Protein AF-A0A9N9YFK7-F1 (afdb_monomer)

pLDDT: mean 91.22, std 13.38, range [43.81, 98.69]

Organism: NCBI:txid160324

Foldseek 3Di:
DLLVCCAPVNPNDQLLVSLCCVQPVDPCSLVCCQCPVQPDDQVSLLVSLLVQLVVLLPDPRADLLSSLLNSLSNVVVCVVSVRDDLSNLVVNLPDPSCPPDPSSVSSSVNNVVVNVCSVCVVVVPPPPDDDDDD

Solvent-accessible surface area (backbone atoms only — not comparable to full-atom values): 7502 Å² total; per-residue (Å²): 109,41,74,54,25,46,24,78,95,56,70,48,36,55,41,56,63,17,27,53,47,59,47,59,76,43,92,62,42,57,60,44,38,38,71,65,60,39,60,62,56,52,71,35,30,21,52,40,51,48,52,52,55,58,54,53,71,72,51,78,87,54,58,62,66,59,45,4,42,27,48,32,30,37,52,55,51,35,35,77,66,74,60,39,56,68,65,14,55,52,47,36,70,69,38,68,76,48,52,75,41,73,65,42,37,50,28,49,60,50,28,46,69,60,50,56,49,55,72,51,60,68,70,73,74,77,82,82,82,88,91,88,84,132

Nearest PDB structures (foldseek):
  6sii-assembly1_A-2  TM=2.513E-01  e=9.499E+00  Trypanosoma brucei

Secondary structure (DSSP, 8-state):
-TTGGGSGGGT---HHHHHHHHHHSSTTHHHHIIIIII-SSHHHHHHHHHHHHHHHHT-SSS-HHHHHHHHHHHHHHHHTTTSS-HHHHHHHHH-GGGGSSHHHHHHHHTTHHHHHHHHHHSTTSS--------

Radius of gyration: 16.92 Å; Cα contacts (8 Å, |Δi|>4): 156; chains: 1; bounding box: 31×53×51 Å

Mean predicted aligned error: 5.71 Å

InterPro domains:
  IPR003307 W2 domain [PF02020] (45-128)
  IPR003307 W2 domain [PS51363] (1-128)
  IPR003307 W2 domain [SM00515] (27-124)
  IPR016024 Armadillo-type fold [SSF48371] (12-122)
  IPR051956 eIF2B Complex Subunit Epsilon [PTHR45887] (41-132)

Sequence (134 aa):
RAAELLTPEHGSLEPSKAAEKALTARKGATKFIDEVGVGGGEAEQVEFVLQLQKALQYVKGVETPRAGILLAALLQQLYALDILEEEGILGWWKDARAVENETLTTLKEKSKVLVEWLENAEEEDDDEEESDDE

Structure (mmCIF, N/CA/C/O backbone):
data_AF-A0A9N9YFK7-F1
#
_entry.id   AF-A0A9N9YFK7-F1
#
loop_
_atom_site.group_PDB
_atom_site.id
_atom_site.type_symbol
_atom_site.label_atom_id
_atom_site.label_alt_id
_atom_site.label_comp_id
_atom_site.label_asym_id
_atom_site.label_entity_id
_atom_site.label_seq_id
_atom_site.pdbx_PDB_ins_code
_atom_site.Cartn_x
_atom_site.Cartn_y
_atom_site.Cartn_z
_atom_site.occupancy
_atom_site.B_iso_or_equiv
_atom_site.auth_seq_id
_atom_site.auth_comp_id
_atom_site.auth_asym_id
_atom_site.auth_atom_id
_atom_site.pdbx_PDB_model_num
ATOM 1 N N . ARG A 1 1 ? -3.069 -7.538 -13.537 1.00 83.81 1 ARG A N 1
ATOM 2 C CA . ARG A 1 1 ? -3.128 -6.415 -14.507 1.00 83.81 1 ARG A CA 1
ATOM 3 C C . ARG A 1 1 ? -2.256 -5.210 -14.157 1.00 83.81 1 ARG A C 1
ATOM 5 O O . ARG A 1 1 ? -1.451 -4.857 -15.003 1.00 83.81 1 ARG A O 1
ATOM 12 N N . ALA A 1 2 ? -2.377 -4.564 -12.987 1.00 92.19 2 ALA A N 1
ATOM 13 C CA . ALA A 1 2 ? -1.573 -3.366 -12.670 1.00 92.19 2 ALA A CA 1
ATOM 14 C C . ALA A 1 2 ? -0.061 -3.607 -12.835 1.00 92.19 2 ALA A C 1
ATOM 16 O O . ALA A 1 2 ? 0.606 -2.870 -13.549 1.00 92.19 2 ALA A O 1
ATOM 17 N N . ALA A 1 3 ? 0.452 -4.710 -12.285 1.00 94.19 3 ALA A N 1
ATOM 18 C CA . ALA A 1 3 ? 1.863 -5.065 -12.404 1.00 94.19 3 ALA A CA 1
ATOM 19 C C . ALA A 1 3 ? 2.316 -5.389 -13.840 1.00 94.19 3 ALA A C 1
ATOM 21 O O . ALA A 1 3 ? 3.436 -5.064 -14.215 1.00 94.19 3 ALA A O 1
ATOM 22 N N . GLU A 1 4 ? 1.441 -5.962 -14.676 1.00 93.62 4 GLU A N 1
ATOM 23 C CA . GLU A 1 4 ? 1.757 -6.196 -16.093 1.00 93.62 4 GLU A CA 1
ATOM 24 C C . GLU A 1 4 ? 2.037 -4.877 -16.811 1.00 93.62 4 GLU A C 1
ATOM 26 O O . GLU A 1 4 ? 2.959 -4.823 -17.614 1.00 93.62 4 GLU A O 1
ATOM 31 N N . LEU A 1 5 ? 1.303 -3.805 -16.489 1.00 95.75 5 LEU A N 1
ATOM 32 C CA . LEU A 1 5 ? 1.466 -2.493 -17.125 1.00 95.75 5 LEU A CA 1
ATOM 33 C C . LEU A 1 5 ? 2.848 -1.865 -16.886 1.00 95.75 5 LEU A C 1
ATOM 35 O O . LEU A 1 5 ? 3.222 -0.974 -17.642 1.00 95.75 5 LEU A O 1
ATOM 39 N N . LEU A 1 6 ? 3.610 -2.328 -15.888 1.00 95.44 6 LEU A N 1
ATOM 40 C CA . LEU A 1 6 ? 4.990 -1.886 -15.644 1.00 95.44 6 LEU A CA 1
ATOM 41 C C . LEU A 1 6 ? 5.985 -2.522 -16.623 1.00 95.44 6 LEU A C 1
ATOM 43 O O . LEU A 1 6 ? 7.109 -2.041 -16.748 1.00 95.44 6 LEU A O 1
ATOM 47 N N . THR A 1 7 ? 5.606 -3.614 -17.285 1.00 93.38 7 THR A N 1
ATOM 48 C CA . THR A 1 7 ? 6.514 -4.375 -18.148 1.00 93.38 7 THR A CA 1
ATOM 49 C C . THR A 1 7 ? 6.643 -3.742 -19.541 1.00 93.38 7 THR A C 1
ATOM 51 O O . THR A 1 7 ? 5.690 -3.114 -20.026 1.00 93.38 7 THR A O 1
ATOM 54 N N . PRO A 1 8 ? 7.778 -3.951 -20.238 1.00 91.38 8 PRO A N 1
ATOM 55 C CA . PRO A 1 8 ? 7.988 -3.441 -21.596 1.00 91.38 8 PRO A CA 1
ATOM 56 C C . PRO A 1 8 ? 6.914 -3.860 -22.599 1.00 91.38 8 PRO A C 1
ATOM 58 O O . PRO A 1 8 ? 6.505 -3.066 -23.443 1.00 91.38 8 PRO A O 1
ATOM 61 N N . GLU A 1 9 ? 6.399 -5.082 -22.467 1.00 92.25 9 GLU A N 1
ATOM 62 C CA . GLU A 1 9 ? 5.369 -5.643 -23.350 1.00 92.25 9 GLU A CA 1
ATOM 63 C C . GLU A 1 9 ? 4.023 -4.907 -23.251 1.00 92.25 9 GLU A C 1
ATOM 65 O O . GLU A 1 9 ? 3.193 -4.990 -24.155 1.00 92.25 9 GLU A O 1
ATOM 70 N N . HIS A 1 10 ? 3.806 -4.160 -22.166 1.00 89.50 10 HIS A N 1
ATOM 71 C CA . HIS A 1 10 ? 2.530 -3.523 -21.844 1.00 89.50 10 HIS A CA 1
ATOM 72 C C . HIS A 1 10 ? 2.62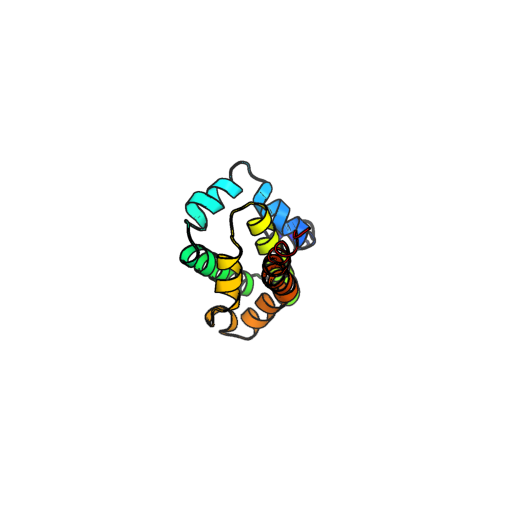2 -1.995 -21.728 1.00 89.50 10 HIS A C 1
ATOM 74 O O . HIS A 1 10 ? 1.666 -1.350 -21.284 1.00 89.50 10 HIS A O 1
ATOM 80 N N . GLY A 1 11 ? 3.739 -1.413 -22.174 1.00 88.12 11 GLY A N 1
ATOM 81 C CA . GLY A 1 11 ? 3.925 0.033 -22.296 1.00 88.12 11 GLY A CA 1
ATOM 82 C C . GLY A 1 11 ? 4.770 0.690 -21.205 1.00 88.12 11 GLY A C 1
ATOM 83 O O . GLY A 1 11 ? 4.837 1.917 -21.201 1.00 88.12 11 GLY A O 1
ATOM 84 N N . SER A 1 12 ? 5.412 -0.080 -20.316 1.00 93.25 12 SER A N 1
ATOM 85 C CA . SER A 1 12 ? 6.354 0.425 -19.298 1.00 93.25 12 SER A CA 1
ATOM 86 C C . SER A 1 12 ? 5.809 1.588 -18.467 1.00 93.25 12 SER A C 1
ATOM 88 O O . SER A 1 12 ? 6.480 2.604 -18.280 1.00 93.25 12 SER A O 1
ATOM 90 N N . LEU A 1 13 ? 4.568 1.477 -17.996 1.00 96.31 13 LEU A N 1
ATOM 91 C CA . LEU A 1 13 ? 3.979 2.529 -17.182 1.00 96.31 13 LEU A CA 1
ATOM 92 C C . LEU A 1 13 ? 4.711 2.671 -15.847 1.00 96.31 13 LEU A C 1
ATOM 94 O O . LEU A 1 13 ? 5.158 1.702 -15.224 1.00 96.31 13 LEU A O 1
ATOM 98 N N . GLU A 1 14 ? 4.780 3.917 -15.393 1.00 96.69 14 GLU A N 1
ATOM 99 C CA . GLU A 1 14 ? 5.165 4.219 -14.023 1.00 96.69 14 GLU A CA 1
ATOM 100 C C . GLU A 1 14 ? 4.085 3.721 -13.047 1.00 96.69 14 GLU A C 1
ATOM 102 O O . GLU A 1 14 ? 2.898 3.738 -13.400 1.00 96.69 14 GLU A O 1
ATOM 107 N N . PRO A 1 15 ? 4.464 3.287 -11.830 1.00 96.62 15 PRO A N 1
ATOM 108 C CA . PRO A 1 15 ? 3.555 2.629 -10.893 1.00 96.62 15 PRO A CA 1
ATOM 109 C C . PRO A 1 15 ? 2.241 3.377 -10.635 1.00 96.62 15 PRO A C 1
ATOM 111 O O . PRO A 1 15 ? 1.179 2.766 -10.711 1.00 96.62 15 PRO A O 1
ATOM 114 N N . SER A 1 16 ? 2.281 4.699 -10.436 1.00 96.25 16 SER A N 1
ATOM 115 C CA . SER A 1 16 ? 1.075 5.510 -10.207 1.00 96.25 16 SER A CA 1
ATOM 116 C C . SER A 1 16 ? 0.106 5.473 -11.390 1.00 96.25 16 SER A C 1
ATOM 118 O O . SER A 1 16 ? -1.080 5.211 -11.212 1.00 96.25 16 SER A O 1
ATOM 120 N N . LYS A 1 17 ? 0.616 5.624 -12.620 1.00 97.44 17 LYS A N 1
ATOM 121 C CA . LYS A 1 17 ? -0.207 5.542 -13.841 1.00 97.44 17 LYS A CA 1
ATOM 122 C C . LYS A 1 17 ? -0.738 4.132 -14.074 1.00 97.44 17 LYS A C 1
ATOM 124 O O . LYS A 1 17 ? -1.822 3.958 -14.625 1.00 97.44 17 LYS A O 1
ATOM 129 N N . ALA A 1 18 ? 0.035 3.115 -13.702 1.00 97.44 18 ALA A N 1
ATOM 130 C CA . ALA A 1 18 ? -0.392 1.728 -13.797 1.00 97.44 18 ALA A CA 1
ATOM 131 C C . ALA A 1 18 ? -1.514 1.403 -12.802 1.00 97.44 18 ALA A C 1
ATOM 133 O O . ALA A 1 18 ? -2.463 0.723 -13.190 1.00 97.44 18 ALA A O 1
ATOM 134 N N . ALA A 1 19 ? -1.423 1.903 -11.566 1.00 97.25 19 ALA A N 1
ATOM 135 C CA . ALA A 1 19 ? -2.459 1.774 -10.544 1.00 97.25 19 ALA A CA 1
ATOM 136 C C . ALA A 1 19 ? -3.759 2.457 -10.988 1.00 97.25 19 ALA A C 1
ATOM 138 O O . ALA A 1 19 ? -4.780 1.785 -11.138 1.00 97.25 19 ALA A O 1
ATOM 139 N N . GLU A 1 20 ? -3.687 3.748 -11.323 1.00 96.06 20 GLU A N 1
ATOM 140 C CA . GLU A 1 20 ? -4.822 4.539 -11.812 1.00 96.06 20 GLU A CA 1
ATOM 141 C C . GLU A 1 20 ? -5.495 3.850 -13.007 1.00 96.06 20 GLU A C 1
ATOM 143 O O . GLU A 1 20 ? -6.695 3.569 -12.994 1.00 96.06 20 GLU A O 1
ATOM 148 N N . LYS A 1 21 ? -4.714 3.490 -14.037 1.00 95.81 21 LYS A N 1
ATOM 149 C CA . LYS A 1 21 ? -5.242 2.833 -15.237 1.00 95.81 21 LYS A CA 1
ATOM 150 C C . LYS A 1 21 ? -5.847 1.466 -14.928 1.00 95.81 21 LYS A C 1
ATOM 152 O O . LYS A 1 21 ? -6.837 1.097 -15.552 1.00 95.81 21 LYS A O 1
ATOM 157 N N . ALA A 1 22 ? -5.268 0.687 -14.017 1.00 94.81 22 ALA A N 1
ATOM 158 C CA . ALA A 1 22 ? -5.801 -0.629 -13.679 1.00 94.81 22 ALA A CA 1
ATOM 159 C C . ALA A 1 22 ? -7.176 -0.542 -13.003 1.00 94.81 22 ALA A C 1
ATOM 161 O O . ALA A 1 22 ? -8.028 -1.381 -13.294 1.00 94.81 22 ALA A O 1
ATOM 162 N N . LEU A 1 23 ? -7.390 0.472 -12.164 1.00 94.50 23 LEU A N 1
ATOM 163 C CA . LEU A 1 23 ? -8.639 0.678 -11.430 1.00 94.50 23 LEU A CA 1
ATOM 164 C C . LEU A 1 23 ? -9.719 1.349 -12.290 1.00 94.50 23 LEU A C 1
ATOM 166 O O . LEU A 1 23 ? -10.894 1.005 -12.187 1.00 94.50 23 LEU A O 1
ATOM 170 N N . THR A 1 24 ? -9.335 2.265 -13.184 1.00 92.62 24 THR A N 1
ATOM 171 C CA . THR A 1 24 ? -10.290 3.144 -13.887 1.00 92.62 24 THR A CA 1
ATOM 172 C C . THR A 1 24 ? -10.541 2.782 -15.352 1.00 92.62 24 THR A C 1
ATOM 174 O O . THR A 1 24 ? -11.520 3.240 -15.941 1.00 92.62 24 THR A O 1
ATOM 177 N N . ALA A 1 25 ? -9.722 1.920 -15.974 1.00 92.31 25 ALA A N 1
ATOM 178 C CA . ALA A 1 25 ? -9.849 1.620 -17.408 1.00 92.31 25 ALA A CA 1
ATOM 179 C C . ALA A 1 25 ? -11.173 0.944 -17.807 1.00 92.31 25 ALA A C 1
ATOM 181 O O . ALA A 1 25 ? -11.491 0.868 -18.998 1.00 92.31 25 ALA A O 1
ATOM 182 N N . ARG A 1 26 ? -11.930 0.400 -16.849 1.00 93.25 26 ARG A N 1
ATOM 183 C CA . ARG A 1 26 ? -13.213 -0.263 -17.094 1.00 93.25 26 ARG A CA 1
ATOM 184 C C . ARG A 1 26 ? -14.297 0.382 -16.246 1.00 93.25 26 ARG A C 1
ATOM 186 O O . ARG A 1 26 ? -14.188 0.454 -15.026 1.00 93.25 26 ARG A O 1
ATOM 193 N N . LYS A 1 27 ? -15.384 0.793 -16.902 1.00 93.44 27 LYS A N 1
ATOM 194 C CA . LYS A 1 27 ? -16.567 1.313 -16.216 1.00 93.44 27 LYS A CA 1
ATOM 195 C C . LYS A 1 27 ? -17.095 0.267 -15.229 1.00 93.44 27 LYS A C 1
ATOM 197 O O . LYS A 1 27 ? -17.322 -0.874 -15.620 1.00 93.44 27 LYS A O 1
ATOM 202 N N . GLY A 1 28 ? -17.300 0.681 -13.980 1.00 93.25 28 GLY A N 1
ATOM 203 C CA . GLY A 1 28 ? -17.811 -0.171 -12.904 1.00 93.25 28 GLY A CA 1
ATOM 204 C C . GLY A 1 28 ? -16.755 -1.000 -12.171 1.00 93.25 28 GLY A C 1
ATOM 205 O O . GLY A 1 28 ? -17.119 -1.694 -11.233 1.00 93.25 28 GLY A O 1
ATOM 206 N N . ALA A 1 29 ? -15.473 -0.932 -12.550 1.00 93.38 29 ALA A N 1
ATOM 207 C CA . ALA A 1 29 ? -14.422 -1.672 -11.852 1.00 93.38 29 ALA A CA 1
ATOM 208 C C . ALA A 1 29 ? -14.248 -1.211 -10.400 1.00 93.38 29 ALA A C 1
ATOM 210 O O . ALA A 1 29 ? -14.217 -2.053 -9.515 1.00 93.38 29 ALA A O 1
ATOM 211 N N . THR A 1 30 ? -14.206 0.099 -10.150 1.00 93.75 30 THR A N 1
ATOM 212 C CA . THR A 1 30 ? -14.100 0.656 -8.790 1.00 93.75 30 THR A CA 1
ATOM 213 C C . THR A 1 30 ? -15.277 0.231 -7.919 1.00 93.75 30 THR A C 1
ATOM 215 O O . THR A 1 30 ? -15.070 -0.350 -6.866 1.00 93.75 30 THR A O 1
ATOM 218 N N . LYS A 1 31 ? -16.503 0.375 -8.436 1.00 93.94 31 LYS A N 1
ATOM 219 C CA . LYS A 1 31 ? -17.727 -0.094 -7.775 1.00 93.94 31 LYS A CA 1
ATOM 220 C C . LYS A 1 31 ? -17.703 -1.597 -7.463 1.00 93.94 31 LYS A C 1
ATOM 222 O O . LYS A 1 31 ? -18.161 -2.018 -6.414 1.00 93.94 31 LYS A O 1
ATOM 227 N N . PHE A 1 32 ? -17.186 -2.418 -8.375 1.00 94.56 32 PHE A N 1
ATOM 228 C CA . PHE A 1 32 ? -17.061 -3.855 -8.136 1.00 94.56 32 PHE A CA 1
ATOM 229 C C . PHE A 1 32 ? -16.006 -4.176 -7.069 1.00 94.56 32 PHE A C 1
ATOM 231 O O . PHE A 1 32 ? -16.209 -5.084 -6.270 1.00 94.56 32 PHE A O 1
ATOM 238 N N . ILE A 1 33 ? -14.877 -3.461 -7.062 1.00 94.69 33 ILE A N 1
ATOM 239 C CA . ILE A 1 33 ? -13.838 -3.637 -6.041 1.00 94.69 33 ILE A CA 1
ATOM 240 C C . ILE A 1 33 ? -14.398 -3.269 -4.668 1.00 94.69 33 ILE A C 1
ATOM 242 O O . ILE A 1 33 ? -14.218 -4.047 -3.744 1.00 94.69 33 ILE A O 1
ATOM 246 N N . ASP A 1 34 ? -15.116 -2.157 -4.572 1.00 94.31 34 ASP A N 1
ATOM 247 C CA . ASP A 1 34 ? -15.796 -1.708 -3.358 1.00 94.31 34 ASP A CA 1
ATOM 248 C C . ASP A 1 34 ? -16.824 -2.743 -2.852 1.00 94.31 34 ASP A C 1
ATOM 250 O O . ASP A 1 34 ? -16.628 -3.396 -1.826 1.00 94.31 34 ASP A O 1
ATOM 254 N N . GLU A 1 35 ? -17.865 -3.013 -3.647 1.00 92.25 35 GLU A N 1
ATOM 255 C CA . GLU A 1 35 ? -19.007 -3.828 -3.207 1.00 92.25 35 GLU A CA 1
ATOM 256 C C . GLU A 1 35 ? -18.700 -5.333 -3.085 1.00 92.25 35 GLU A C 1
ATOM 258 O O . GLU A 1 35 ? -19.407 -6.052 -2.379 1.00 92.25 35 GLU A O 1
ATOM 263 N N . VAL A 1 36 ? -17.704 -5.846 -3.820 1.00 91.44 36 VAL A N 1
ATOM 264 C CA . VAL A 1 36 ? -17.470 -7.299 -3.963 1.00 91.44 36 VAL A CA 1
ATOM 265 C C . VAL A 1 36 ? -16.027 -7.705 -3.678 1.00 91.44 36 VAL A C 1
ATOM 267 O O . VAL A 1 36 ? -15.787 -8.825 -3.234 1.00 91.44 36 VAL A O 1
ATOM 270 N N . GLY A 1 37 ? -15.057 -6.843 -3.984 1.00 89.19 37 GLY A N 1
ATOM 271 C CA . GLY A 1 37 ? -13.636 -7.148 -3.820 1.00 89.19 37 GLY A CA 1
ATOM 272 C C . GLY A 1 37 ? -13.166 -7.018 -2.376 1.00 89.19 37 GLY A C 1
ATOM 273 O O . GLY A 1 37 ? -12.539 -7.940 -1.860 1.00 89.19 37 GLY A O 1
ATOM 274 N N . VAL A 1 38 ? -13.465 -5.878 -1.758 1.00 92.12 38 VAL A N 1
ATOM 275 C CA . VAL A 1 38 ? -13.176 -5.582 -0.356 1.00 92.12 38 VAL A CA 1
ATOM 276 C C . VAL A 1 38 ? -14.262 -6.216 0.501 1.00 92.12 38 VAL A C 1
ATOM 278 O O . VAL A 1 38 ? -13.971 -7.119 1.273 1.00 92.12 38 VAL A O 1
ATOM 281 N N . GLY A 1 39 ? -15.526 -5.843 0.278 1.00 74.56 39 GLY A N 1
ATOM 282 C CA . GLY A 1 39 ? -16.660 -6.458 0.970 1.00 74.56 39 GLY A CA 1
ATOM 283 C C . GLY A 1 39 ? -17.038 -5.804 2.301 1.00 74.56 39 GLY A C 1
ATOM 284 O O . GLY A 1 39 ? -17.843 -6.385 3.028 1.00 74.56 39 GLY A O 1
ATOM 285 N N . GLY A 1 40 ? -16.523 -4.604 2.602 1.00 79.75 40 GLY A N 1
ATOM 286 C CA . GLY A 1 40 ? -17.019 -3.767 3.696 1.00 79.75 40 GLY A CA 1
ATOM 287 C C . GLY A 1 40 ? -15.936 -3.198 4.612 1.00 79.75 40 GLY A C 1
ATOM 288 O O . GLY A 1 40 ? -15.059 -2.469 4.155 1.00 79.75 40 GLY A O 1
ATOM 289 N N . GLY A 1 41 ? -16.078 -3.474 5.911 1.00 91.12 41 GLY A N 1
ATOM 290 C CA . GLY A 1 41 ? -15.408 -2.754 6.994 1.00 91.12 41 GLY A CA 1
ATOM 291 C C . GLY A 1 41 ? -13.917 -3.045 7.147 1.00 91.12 41 GLY A C 1
ATOM 292 O O . GLY A 1 41 ? -13.290 -3.729 6.339 1.00 91.12 41 GLY A O 1
ATOM 293 N N . GLU A 1 42 ? -13.346 -2.515 8.228 1.00 95.31 42 GLU A N 1
ATOM 294 C CA . GLU A 1 42 ? -11.903 -2.527 8.492 1.00 95.31 42 GLU A CA 1
ATOM 295 C C . GLU A 1 42 ? -11.265 -3.919 8.329 1.00 95.31 42 GLU A C 1
ATOM 297 O O . GLU A 1 42 ? -10.252 -4.062 7.647 1.00 95.31 42 GLU A O 1
ATOM 302 N N . ALA A 1 43 ? -11.862 -4.973 8.897 1.00 96.56 43 ALA A N 1
ATOM 303 C CA . ALA A 1 43 ? -11.295 -6.324 8.843 1.00 96.56 43 ALA A CA 1
ATOM 304 C C . ALA A 1 43 ? -11.188 -6.861 7.405 1.00 96.56 43 ALA A C 1
ATOM 306 O O . ALA A 1 43 ? -10.182 -7.474 7.031 1.00 96.56 43 ALA A O 1
ATOM 307 N N . GLU A 1 44 ? -12.213 -6.615 6.592 1.00 97.25 44 GLU A N 1
ATOM 308 C CA . GLU A 1 44 ? -12.238 -6.957 5.177 1.00 97.25 44 GLU A CA 1
ATOM 309 C C . GLU A 1 44 ? -11.217 -6.138 4.372 1.00 97.25 44 GLU A C 1
ATOM 311 O O . GLU A 1 44 ? -10.505 -6.695 3.532 1.00 97.25 44 GLU A O 1
ATOM 316 N N . GLN A 1 45 ? -11.078 -4.844 4.670 1.00 97.75 45 GLN A N 1
ATOM 317 C CA . GLN A 1 45 ? -10.070 -3.969 4.063 1.00 97.75 45 GLN A CA 1
ATOM 318 C C . GLN A 1 45 ? -8.643 -4.441 4.370 1.00 97.75 45 GLN A C 1
ATOM 320 O O . GLN A 1 45 ? -7.825 -4.570 3.453 1.00 97.75 45 GLN A O 1
ATOM 325 N N . VAL A 1 46 ? -8.351 -4.793 5.626 1.00 98.31 46 VAL A N 1
ATOM 326 C CA . VAL A 1 46 ? -7.050 -5.348 6.034 1.00 98.31 46 VAL A CA 1
ATOM 327 C C . VAL A 1 46 ? -6.742 -6.632 5.265 1.00 98.31 46 VAL A C 1
ATOM 329 O O . VAL A 1 46 ? -5.643 -6.790 4.723 1.00 98.31 46 VAL A O 1
ATOM 332 N N . GLU A 1 47 ? -7.707 -7.551 5.178 1.00 97.81 47 GLU A N 1
ATOM 333 C CA . GLU A 1 47 ? -7.522 -8.804 4.446 1.00 97.81 47 GLU A CA 1
ATOM 334 C C . GLU A 1 47 ? -7.317 -8.548 2.946 1.00 97.81 47 GLU A C 1
ATOM 336 O O . GLU A 1 47 ? -6.406 -9.122 2.345 1.00 97.81 47 GLU A O 1
ATOM 341 N N . PHE A 1 48 ? -8.079 -7.632 2.345 1.00 98.00 48 PHE A N 1
ATOM 342 C CA . PHE A 1 48 ? -7.903 -7.242 0.949 1.00 98.00 48 PHE A CA 1
ATOM 343 C C . PHE A 1 48 ? -6.487 -6.718 0.676 1.00 98.00 48 PHE A C 1
ATOM 345 O O . PHE A 1 48 ? -5.822 -7.182 -0.259 1.00 98.00 48 PHE A O 1
ATOM 352 N N . VAL A 1 49 ? -5.985 -5.796 1.503 1.00 98.31 49 VAL A N 1
ATOM 353 C CA . VAL A 1 49 ? -4.642 -5.226 1.327 1.00 98.31 49 VAL A CA 1
ATOM 354 C C . VAL A 1 49 ? -3.551 -6.281 1.541 1.00 98.31 49 VAL A C 1
ATOM 356 O O . VAL A 1 49 ? -2.591 -6.338 0.763 1.00 98.31 49 VAL A O 1
ATOM 359 N N . LEU A 1 50 ? -3.710 -7.183 2.516 1.00 98.38 50 LEU A N 1
ATOM 360 C CA . LEU A 1 50 ? -2.802 -8.321 2.701 1.00 98.38 50 LEU A CA 1
ATOM 361 C C . LEU A 1 50 ? -2.741 -9.211 1.461 1.00 98.38 50 LEU A C 1
ATOM 363 O O . LEU A 1 50 ? -1.650 -9.584 1.021 1.00 98.38 50 LEU A O 1
ATOM 367 N N . GLN A 1 51 ? -3.892 -9.554 0.882 1.00 97.88 51 GLN A N 1
ATOM 368 C CA . GLN A 1 51 ? -3.940 -10.376 -0.325 1.00 97.88 51 GLN A CA 1
ATOM 369 C C . GLN A 1 51 ? -3.347 -9.640 -1.528 1.00 97.88 51 GLN A C 1
ATOM 371 O O . GLN A 1 51 ? -2.641 -10.253 -2.333 1.0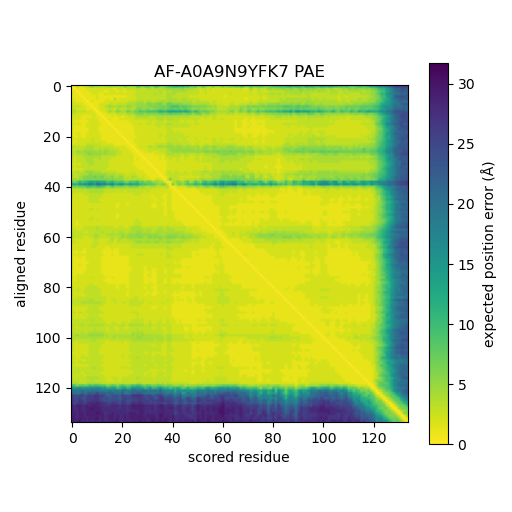0 97.88 51 GLN A O 1
ATOM 376 N N . LEU A 1 52 ? -3.542 -8.323 -1.628 1.00 97.31 52 LEU A N 1
ATOM 377 C CA . LEU A 1 52 ? -2.924 -7.502 -2.664 1.00 97.31 52 LEU A CA 1
ATOM 378 C C . LEU A 1 52 ? -1.390 -7.501 -2.554 1.00 97.31 52 LEU A C 1
ATOM 380 O O . LEU A 1 52 ? -0.698 -7.750 -3.544 1.00 97.31 52 LEU A O 1
ATOM 384 N N . GLN A 1 53 ? -0.849 -7.295 -1.352 1.00 98.31 53 GLN A N 1
ATOM 385 C CA . GLN A 1 53 ? 0.588 -7.370 -1.081 1.00 98.31 53 GLN A CA 1
ATOM 386 C C . GLN A 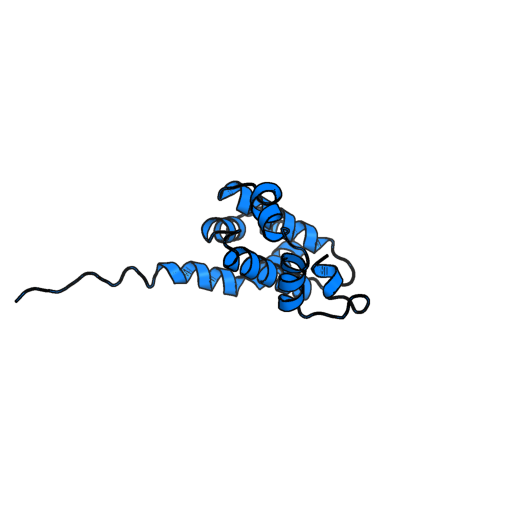1 53 ? 1.146 -8.770 -1.398 1.00 98.31 53 GLN A C 1
ATOM 388 O O . GLN A 1 53 ? 2.158 -8.893 -2.094 1.00 98.31 53 GLN A O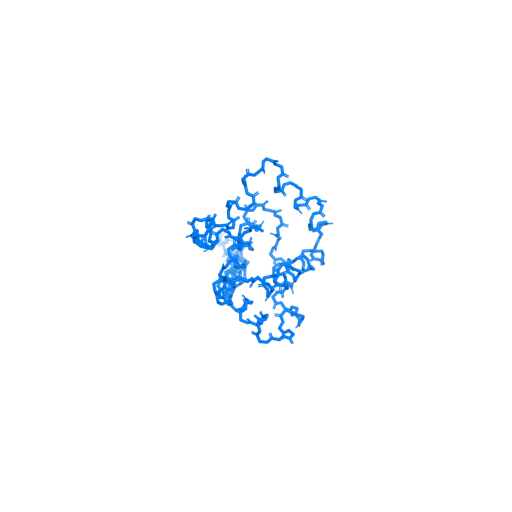 1
ATOM 393 N N . LYS A 1 54 ? 0.467 -9.835 -0.945 1.00 98.00 54 LYS A N 1
ATOM 394 C CA . LYS A 1 54 ? 0.849 -11.233 -1.216 1.00 98.00 54 LYS A CA 1
ATOM 395 C C . LYS A 1 54 ? 0.808 -11.557 -2.708 1.00 98.00 54 LYS A C 1
ATOM 397 O O . LYS A 1 54 ? 1.692 -12.251 -3.201 1.00 98.00 54 LYS A O 1
ATOM 402 N N . ALA A 1 55 ? -0.153 -11.025 -3.458 1.00 97.19 55 ALA A N 1
ATOM 403 C CA . ALA A 1 55 ? -0.203 -11.200 -4.906 1.00 97.19 55 ALA A CA 1
ATOM 404 C C . ALA A 1 55 ? 1.011 -10.560 -5.602 1.00 97.19 55 ALA A C 1
ATOM 406 O O . ALA A 1 55 ? 1.577 -11.152 -6.525 1.00 97.19 55 ALA A O 1
ATOM 407 N N . LEU A 1 56 ? 1.451 -9.383 -5.143 1.00 96.88 56 LEU A N 1
ATOM 408 C CA . LEU A 1 56 ? 2.608 -8.682 -5.706 1.00 96.88 56 LEU A CA 1
ATOM 409 C C . LEU A 1 56 ? 3.937 -9.412 -5.472 1.00 96.88 56 LEU A C 1
ATOM 411 O O . LEU A 1 56 ? 4.816 -9.324 -6.327 1.00 96.88 56 LEU A O 1
ATOM 415 N N . GLN A 1 57 ? 4.067 -10.195 -4.396 1.00 95.50 57 GLN A N 1
ATOM 416 C CA . GLN A 1 57 ? 5.240 -11.052 -4.160 1.00 95.50 57 GLN A CA 1
ATOM 417 C C . GLN A 1 57 ? 5.487 -12.050 -5.309 1.00 95.50 57 GLN A C 1
ATOM 419 O O . GLN A 1 57 ? 6.632 -12.422 -5.563 1.00 95.50 57 GLN A O 1
ATOM 424 N N . TYR A 1 58 ? 4.440 -12.494 -6.011 1.00 94.50 58 TYR A N 1
ATOM 425 C CA . TYR A 1 58 ? 4.548 -13.516 -7.061 1.00 94.50 58 TYR A CA 1
ATOM 426 C C . TYR A 1 58 ? 4.604 -12.946 -8.482 1.00 94.50 58 TYR A C 1
ATOM 428 O O . TYR A 1 58 ? 4.657 -13.705 -9.457 1.00 94.50 58 TYR A O 1
ATOM 436 N N . VAL A 1 59 ? 4.594 -11.620 -8.627 1.00 92.69 59 VAL A N 1
ATOM 437 C CA . VAL A 1 59 ? 4.695 -10.966 -9.932 1.00 92.69 59 VAL A CA 1
ATOM 438 C C . VAL A 1 59 ? 6.076 -11.216 -10.529 1.00 92.69 59 VAL A C 1
ATOM 440 O O . VAL A 1 59 ? 7.107 -10.969 -9.912 1.00 92.69 59 VAL A O 1
ATOM 443 N N . LYS A 1 60 ? 6.096 -11.670 -11.784 1.00 91.44 60 LYS A N 1
ATOM 444 C CA . LYS A 1 60 ? 7.325 -11.836 -12.567 1.00 91.44 60 LYS A CA 1
ATOM 445 C C . LYS A 1 60 ? 7.568 -10.614 -13.447 1.00 91.44 60 LYS A C 1
ATOM 447 O O . LYS A 1 60 ? 6.625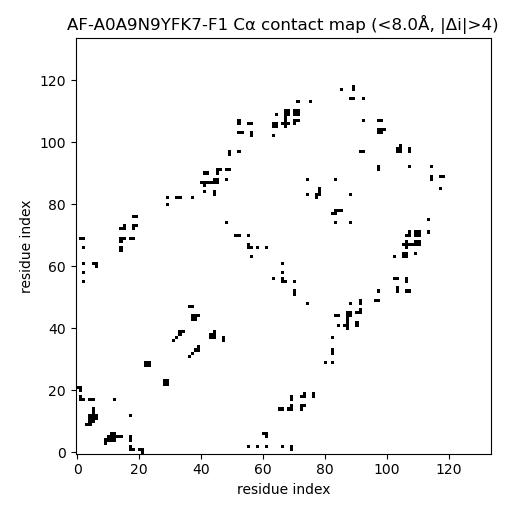 -9.966 -13.890 1.00 91.44 60 LYS A O 1
ATOM 452 N N . GLY A 1 61 ? 8.837 -10.335 -13.740 1.00 90.25 61 GLY A N 1
ATOM 453 C CA . GLY A 1 61 ? 9.226 -9.245 -14.644 1.00 90.25 61 GLY A CA 1
ATOM 454 C C . GLY A 1 61 ? 9.129 -7.844 -14.033 1.00 90.25 61 GLY A C 1
ATOM 455 O O . GLY A 1 61 ? 9.319 -6.863 -14.746 1.00 90.25 61 GLY A O 1
ATOM 456 N N . VAL A 1 62 ? 8.861 -7.746 -12.729 1.00 94.00 62 VAL A N 1
ATOM 457 C CA . VAL A 1 62 ? 8.887 -6.502 -11.958 1.00 94.00 62 VAL A CA 1
ATOM 458 C C . VAL A 1 62 ? 9.747 -6.741 -10.725 1.00 94.00 62 VAL A C 1
ATOM 460 O O . VAL A 1 62 ? 9.550 -7.719 -10.012 1.00 94.00 62 VAL A O 1
ATOM 463 N N . GLU A 1 63 ? 10.715 -5.864 -10.481 1.00 95.50 63 GLU A N 1
ATOM 464 C CA . GLU A 1 63 ? 11.561 -5.946 -9.291 1.00 95.50 63 GLU A CA 1
ATOM 465 C C . GLU A 1 63 ? 10.756 -5.626 -8.026 1.00 95.50 63 GLU A C 1
ATOM 467 O O . GLU A 1 63 ? 9.920 -4.717 -8.035 1.00 95.50 63 GLU A O 1
ATOM 472 N N . THR A 1 64 ? 11.044 -6.316 -6.919 1.00 96.56 64 THR A N 1
ATOM 473 C CA . THR A 1 64 ? 10.320 -6.156 -5.647 1.00 96.56 64 THR A CA 1
ATOM 474 C C . THR A 1 64 ? 10.188 -4.697 -5.195 1.00 96.56 64 THR A C 1
ATOM 476 O O . THR A 1 64 ? 9.073 -4.291 -4.875 1.00 96.56 64 THR A O 1
ATOM 479 N N . PRO A 1 65 ? 11.237 -3.846 -5.223 1.00 96.62 65 PRO A N 1
ATOM 480 C CA . PRO A 1 65 ? 11.079 -2.444 -4.838 1.00 96.62 65 PRO A CA 1
ATOM 481 C C . PRO A 1 65 ? 10.089 -1.685 -5.731 1.00 96.62 65 PRO A C 1
ATOM 483 O O . PRO A 1 65 ? 9.313 -0.875 -5.229 1.00 96.62 65 PRO A O 1
ATOM 486 N N . ARG A 1 66 ? 10.069 -1.967 -7.041 1.00 97.00 66 ARG A N 1
ATOM 487 C CA . ARG A 1 66 ? 9.137 -1.339 -7.992 1.00 97.00 66 ARG A CA 1
ATOM 488 C C . ARG A 1 66 ? 7.707 -1.845 -7.785 1.00 97.00 66 ARG A C 1
ATOM 490 O O . ARG A 1 66 ? 6.769 -1.058 -7.877 1.00 97.00 66 ARG A O 1
ATOM 497 N N . ALA A 1 67 ? 7.542 -3.125 -7.451 1.00 97.81 67 ALA A N 1
ATOM 498 C CA . ALA A 1 67 ? 6.257 -3.685 -7.039 1.00 97.81 67 ALA A CA 1
ATOM 499 C C . ALA A 1 67 ? 5.759 -3.072 -5.716 1.00 97.81 67 ALA A C 1
ATOM 501 O O . ALA A 1 67 ? 4.566 -2.829 -5.578 1.00 97.81 67 ALA A O 1
ATOM 502 N N . GLY A 1 68 ? 6.656 -2.737 -4.784 1.00 98.06 68 GLY A N 1
ATOM 503 C CA . GLY A 1 68 ? 6.304 -2.016 -3.558 1.00 98.06 68 GLY A CA 1
ATOM 504 C C . GLY A 1 68 ? 5.801 -0.597 -3.838 1.00 98.06 68 GLY A C 1
ATOM 505 O O . GLY A 1 68 ? 4.793 -0.179 -3.281 1.00 98.06 68 GLY A O 1
ATOM 506 N N . ILE A 1 69 ? 6.439 0.131 -4.761 1.00 98.44 69 ILE A N 1
ATOM 507 C CA . ILE A 1 69 ? 5.941 1.453 -5.189 1.00 98.44 69 ILE A CA 1
ATOM 508 C C . ILE A 1 69 ? 4.555 1.318 -5.842 1.00 98.44 69 ILE A C 1
ATOM 510 O O . ILE A 1 69 ? 3.691 2.169 -5.648 1.00 98.44 69 ILE A O 1
ATOM 514 N N . LEU A 1 70 ? 4.315 0.233 -6.588 1.00 98.50 70 LEU A N 1
ATOM 515 C CA . LEU A 1 70 ? 2.991 -0.060 -7.135 1.00 98.50 70 LEU A CA 1
ATOM 516 C C . LEU A 1 70 ? 1.958 -0.361 -6.046 1.00 98.50 70 LEU A C 1
ATOM 518 O O . LEU A 1 70 ? 0.825 0.087 -6.185 1.00 98.50 70 LEU A O 1
ATOM 522 N N . LEU A 1 71 ? 2.328 -1.081 -4.984 1.00 98.69 71 LEU A N 1
ATOM 523 C CA . LEU A 1 71 ? 1.450 -1.299 -3.834 1.00 98.69 71 LEU A CA 1
ATOM 524 C C . LEU A 1 71 ? 1.030 0.038 -3.222 1.00 98.69 71 LEU A C 1
ATOM 526 O O . LEU A 1 71 ? -0.162 0.306 -3.152 1.00 98.69 71 LEU A O 1
ATOM 530 N N . ALA A 1 72 ? 1.991 0.898 -2.881 1.00 98.50 72 ALA A N 1
ATOM 531 C CA . ALA A 1 72 ? 1.711 2.217 -2.313 1.00 98.50 72 ALA A CA 1
ATOM 532 C C . ALA A 1 72 ? 0.791 3.050 -3.220 1.00 98.50 72 ALA A C 1
ATOM 534 O O . ALA A 1 72 ? -0.189 3.629 -2.759 1.00 98.50 72 ALA A O 1
ATOM 535 N N . ALA A 1 73 ? 1.053 3.043 -4.531 1.00 98.50 73 ALA A N 1
ATOM 536 C CA . ALA A 1 73 ? 0.208 3.725 -5.504 1.00 98.50 73 ALA A CA 1
ATOM 537 C C . ALA A 1 73 ? -1.212 3.142 -5.586 1.00 98.50 73 ALA A C 1
ATOM 539 O O . ALA A 1 73 ? -2.165 3.896 -5.748 1.00 98.50 73 ALA A O 1
ATOM 540 N N . LEU A 1 74 ? -1.374 1.819 -5.491 1.00 98.56 74 LEU A N 1
ATOM 541 C CA . LEU A 1 74 ? -2.694 1.186 -5.454 1.00 98.56 74 LEU A CA 1
ATOM 542 C C . LEU A 1 74 ? -3.456 1.584 -4.190 1.00 98.56 74 LEU A C 1
ATOM 544 O O . LEU A 1 74 ? -4.619 1.946 -4.307 1.00 98.56 74 LEU A O 1
ATOM 548 N N . LEU A 1 75 ? -2.809 1.576 -3.022 1.00 98.50 75 LEU A N 1
ATOM 549 C CA . LEU A 1 75 ? -3.438 1.983 -1.762 1.00 98.50 75 LEU A CA 1
ATOM 550 C C . LEU A 1 75 ? -3.876 3.443 -1.797 1.00 98.50 75 LEU A C 1
ATOM 552 O O . LEU A 1 75 ? -5.028 3.731 -1.502 1.00 98.50 75 LEU A O 1
ATOM 556 N N . GLN A 1 76 ? -3.011 4.343 -2.268 1.00 98.06 76 GLN A N 1
ATOM 557 C CA . GLN A 1 76 ? -3.359 5.754 -2.416 1.00 98.06 76 GLN A CA 1
ATOM 558 C C . GLN A 1 76 ? -4.545 5.963 -3.372 1.00 98.06 76 GLN A C 1
ATOM 560 O O . GLN A 1 76 ? -5.406 6.797 -3.117 1.00 98.06 76 GLN A O 1
ATOM 565 N N . GLN A 1 77 ? -4.605 5.218 -4.482 1.00 97.88 77 GLN A N 1
ATOM 566 C CA . GLN A 1 77 ? -5.730 5.313 -5.416 1.00 97.88 77 GLN A CA 1
ATOM 567 C C . GLN A 1 77 ? -7.021 4.745 -4.827 1.00 97.88 77 GLN A C 1
ATOM 569 O O . GLN A 1 77 ? -8.077 5.315 -5.055 1.00 97.88 77 GLN A O 1
ATOM 574 N N . LEU A 1 78 ? -6.953 3.628 -4.102 1.00 97.50 78 LEU A N 1
ATOM 575 C CA . LEU A 1 78 ? -8.122 3.026 -3.463 1.00 97.50 78 LEU A CA 1
ATOM 576 C C . LEU A 1 78 ? -8.663 3.905 -2.329 1.00 97.50 78 LEU A C 1
ATOM 578 O O . LEU A 1 78 ? -9.875 4.048 -2.226 1.00 97.50 78 LEU A O 1
ATOM 582 N N . TYR A 1 79 ? -7.780 4.546 -1.561 1.00 97.00 79 TYR A N 1
ATOM 583 C CA . TYR A 1 79 ? -8.148 5.565 -0.579 1.00 97.00 79 TYR A CA 1
ATOM 584 C C . TYR A 1 79 ? -8.833 6.767 -1.240 1.00 97.00 79 TYR A C 1
ATOM 586 O O . TYR A 1 79 ? -9.952 7.113 -0.896 1.00 97.00 79 TYR A O 1
ATOM 594 N N . ALA A 1 80 ? -8.233 7.335 -2.292 1.00 96.19 80 ALA A N 1
ATOM 595 C CA . ALA A 1 80 ? -8.815 8.466 -3.027 1.00 96.19 80 ALA A CA 1
ATOM 596 C C . ALA A 1 80 ? -10.135 8.146 -3.762 1.00 96.19 80 ALA A C 1
ATOM 598 O O . ALA A 1 80 ? -10.765 9.045 -4.317 1.00 96.19 80 ALA A O 1
ATOM 599 N N . LEU A 1 81 ? -10.508 6.867 -3.846 1.00 95.62 81 LEU A N 1
ATOM 600 C CA . LEU A 1 81 ? -11.762 6.390 -4.427 1.00 95.62 81 LEU A CA 1
ATOM 601 C C . LEU A 1 81 ? -12.793 6.002 -3.356 1.00 95.62 81 LEU A C 1
ATOM 603 O O . LEU A 1 81 ? -13.820 5.435 -3.730 1.00 95.62 81 LEU A O 1
ATOM 607 N N . ASP A 1 82 ? -12.504 6.264 -2.078 1.00 95.31 82 ASP A N 1
ATOM 608 C CA . ASP A 1 82 ? -13.323 5.894 -0.918 1.00 95.31 82 ASP A CA 1
ATOM 609 C C . ASP A 1 82 ? -13.576 4.375 -0.818 1.00 95.31 82 ASP A C 1
ATOM 611 O O . ASP A 1 82 ? -14.627 3.932 -0.371 1.00 95.31 82 ASP A O 1
ATOM 615 N N . ILE A 1 83 ? -12.622 3.560 -1.291 1.00 96.50 83 ILE A N 1
ATOM 616 C CA . ILE A 1 83 ? -12.695 2.084 -1.258 1.00 96.50 83 ILE A CA 1
ATOM 617 C C . ILE A 1 83 ? -11.944 1.516 -0.051 1.00 96.50 83 ILE A C 1
ATOM 619 O O . ILE A 1 83 ? -12.296 0.460 0.472 1.00 96.50 83 ILE A O 1
ATOM 623 N N . LEU A 1 84 ? -10.850 2.173 0.332 1.00 97.56 84 LEU A N 1
ATOM 624 C CA . LEU A 1 84 ? -10.124 1.880 1.559 1.00 97.56 84 LEU A CA 1
ATOM 625 C C . LEU A 1 84 ? -10.185 3.113 2.443 1.00 97.56 84 LEU A C 1
ATOM 627 O O . LEU A 1 84 ? -9.902 4.215 1.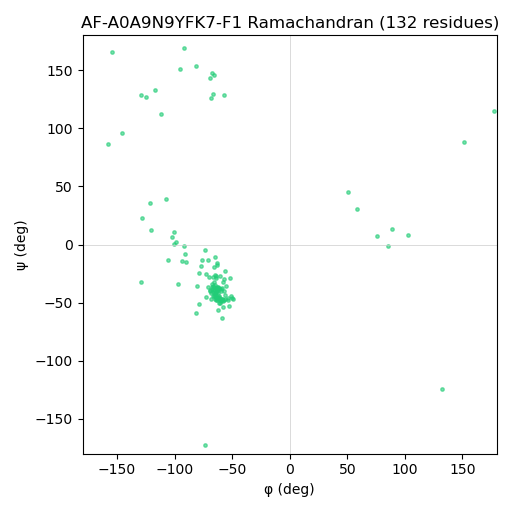981 1.00 97.56 84 LEU A O 1
ATOM 631 N N . GLU A 1 85 ? -10.503 2.898 3.704 1.00 96.06 85 GLU A N 1
ATOM 632 C CA . GLU A 1 85 ? -10.468 3.914 4.742 1.00 96.06 85 GLU A CA 1
ATOM 633 C C . GLU A 1 85 ? -9.098 3.898 5.428 1.00 96.06 85 GLU A C 1
ATOM 635 O O . GLU A 1 85 ? -8.261 3.008 5.206 1.00 96.06 85 GLU A O 1
ATOM 640 N N . GLU A 1 86 ? -8.850 4.916 6.245 1.00 96.00 86 GLU A N 1
ATOM 641 C CA . GLU A 1 86 ? -7.600 5.051 6.981 1.00 96.00 86 GLU A CA 1
ATOM 642 C C . GLU A 1 86 ? -7.346 3.824 7.863 1.00 96.00 86 GLU A C 1
ATOM 644 O O . GLU A 1 86 ? -6.283 3.202 7.787 1.00 96.00 86 GLU A O 1
ATOM 649 N N . GLU A 1 87 ? -8.355 3.403 8.616 1.00 95.88 87 GLU A N 1
ATOM 650 C CA . GLU A 1 87 ? -8.308 2.284 9.549 1.00 95.88 87 GLU A CA 1
ATOM 651 C C . GLU A 1 87 ? -7.955 0.978 8.836 1.00 95.88 87 GLU A C 1
ATOM 653 O O . GLU A 1 87 ? -7.156 0.189 9.342 1.00 95.88 87 GLU A O 1
ATOM 658 N N . GLY A 1 88 ? -8.459 0.765 7.617 1.00 97.50 88 GLY A N 1
ATOM 659 C CA . GLY A 1 88 ? -8.115 -0.405 6.809 1.00 97.50 88 GLY A CA 1
ATOM 660 C C . GLY A 1 88 ? -6.636 -0.434 6.409 1.00 97.50 88 GLY A C 1
ATOM 661 O O . GLY A 1 88 ? -5.973 -1.477 6.488 1.00 97.50 88 GLY A O 1
ATOM 662 N N . ILE A 1 89 ? -6.082 0.716 6.010 1.00 98.25 89 ILE A N 1
ATOM 663 C CA . ILE A 1 89 ? -4.669 0.838 5.621 1.00 98.25 89 ILE A CA 1
ATOM 664 C C . ILE A 1 89 ? -3.757 0.751 6.852 1.00 98.25 89 ILE A C 1
ATOM 666 O O . ILE A 1 89 ? -2.766 0.011 6.827 1.00 98.25 89 ILE A O 1
ATOM 670 N N . LEU A 1 90 ? -4.086 1.450 7.940 1.00 98.06 90 LEU A N 1
ATOM 671 C CA . LEU A 1 90 ? -3.325 1.425 9.192 1.00 98.06 90 LEU A CA 1
ATOM 672 C C . LEU A 1 90 ? -3.406 0.057 9.882 1.00 98.06 90 LEU A C 1
ATOM 674 O O . LEU A 1 90 ? -2.404 -0.429 10.417 1.00 98.06 90 LEU A O 1
ATOM 678 N N . GLY A 1 91 ? -4.556 -0.613 9.815 1.00 98.19 91 GLY A N 1
ATOM 679 C CA . GLY A 1 91 ? -4.746 -1.982 10.285 1.00 98.19 91 GLY A CA 1
ATOM 680 C C . GLY A 1 91 ? -3.814 -2.956 9.563 1.00 98.19 91 GLY A C 1
ATOM 681 O O . GLY A 1 91 ? -3.069 -3.704 10.203 1.00 98.19 91 GLY A O 1
ATOM 682 N N . TRP A 1 92 ? -3.733 -2.882 8.229 1.00 98.56 92 TRP A N 1
ATOM 683 C CA . TRP A 1 92 ? -2.762 -3.656 7.445 1.00 98.56 92 TRP A CA 1
ATOM 684 C C . TRP A 1 92 ? -1.310 -3.282 7.783 1.00 98.56 92 TRP A C 1
ATOM 686 O O . TRP A 1 92 ? -0.419 -4.144 7.859 1.00 98.56 92 TRP A O 1
ATOM 696 N N . TRP A 1 93 ? -1.043 -1.996 8.017 1.00 98.50 93 TRP A N 1
ATOM 697 C CA . TRP A 1 93 ? 0.280 -1.533 8.417 1.00 98.50 93 TRP A CA 1
ATOM 698 C C . TRP A 1 93 ? 0.718 -2.090 9.780 1.00 98.50 93 TRP A C 1
ATOM 700 O O . TRP A 1 93 ? 1.906 -2.344 9.990 1.00 98.50 93 TRP A O 1
ATOM 710 N N . LYS A 1 94 ? -0.213 -2.389 10.682 1.00 98.31 94 LYS A N 1
ATOM 711 C CA . LYS A 1 94 ? 0.077 -2.997 11.990 1.00 98.31 94 LYS A CA 1
ATOM 712 C C . LYS A 1 94 ? 0.050 -4.535 11.957 1.00 98.31 94 LYS A C 1
ATOM 714 O O . LYS A 1 94 ? 0.594 -5.175 12.855 1.00 98.31 94 LYS A O 1
ATOM 719 N N . ASP A 1 95 ? -0.505 -5.144 10.906 1.00 98.44 95 ASP A N 1
ATOM 720 C CA . ASP A 1 95 ? -0.633 -6.601 10.788 1.00 98.44 95 ASP A CA 1
ATOM 721 C C . ASP A 1 95 ? 0.732 -7.306 10.611 1.00 98.44 95 ASP A C 1
ATOM 723 O O . ASP A 1 95 ? 1.516 -7.014 9.697 1.00 98.44 95 ASP A O 1
ATOM 727 N N . ALA A 1 96 ? 1.007 -8.285 11.480 1.00 98.06 96 ALA A N 1
ATOM 728 C CA . ALA A 1 96 ? 2.239 -9.076 11.475 1.00 98.06 96 ALA A CA 1
ATOM 729 C C . ALA A 1 96 ? 2.394 -9.946 10.213 1.00 98.06 96 ALA A C 1
ATOM 731 O O . ALA A 1 96 ? 3.514 -10.240 9.790 1.00 98.06 96 ALA A O 1
ATOM 732 N N . ARG A 1 97 ? 1.283 -10.325 9.570 1.00 98.25 97 ARG A N 1
ATOM 733 C CA . ARG A 1 97 ? 1.270 -11.115 8.330 1.00 98.25 97 ARG A CA 1
ATOM 734 C C . ARG A 1 97 ? 1.911 -10.362 7.168 1.00 98.25 97 ARG A C 1
ATOM 736 O O . ARG A 1 97 ? 2.490 -10.965 6.265 1.00 98.25 97 ARG A O 1
ATOM 743 N N . ALA A 1 98 ? 1.868 -9.033 7.212 1.00 97.69 98 ALA A N 1
ATOM 744 C CA . ALA A 1 98 ? 2.447 -8.168 6.195 1.00 97.69 98 ALA A CA 1
ATOM 745 C C . ALA A 1 98 ? 3.991 -8.112 6.239 1.00 97.69 98 ALA A C 1
ATOM 747 O O . ALA A 1 98 ? 4.601 -7.489 5.369 1.00 97.69 98 ALA A O 1
ATOM 748 N N . VAL A 1 99 ? 4.628 -8.759 7.225 1.00 97.94 99 VAL A N 1
ATOM 749 C CA . VAL A 1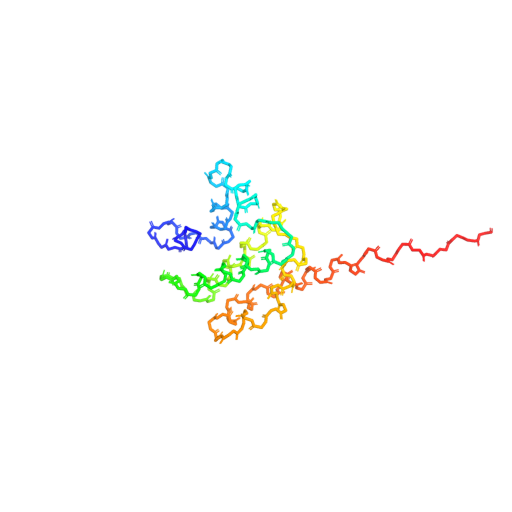 99 ? 6.091 -8.896 7.361 1.00 97.94 99 VAL A CA 1
ATOM 750 C C . VAL A 1 99 ? 6.530 -10.357 7.555 1.00 97.94 99 VAL A C 1
ATOM 752 O O . VAL A 1 99 ? 7.621 -10.622 8.052 1.00 97.94 99 VAL A O 1
ATOM 755 N N . GLU A 1 100 ? 5.708 -11.328 7.132 1.00 97.12 100 GLU A N 1
ATOM 756 C CA . GLU A 1 100 ? 5.999 -12.776 7.233 1.00 97.12 100 GLU A CA 1
ATOM 757 C C . GLU A 1 100 ? 7.324 -13.192 6.565 1.00 97.12 100 GLU A C 1
ATOM 759 O O . GLU A 1 100 ? 7.880 -14.242 6.888 1.00 97.12 100 GLU A O 1
ATOM 764 N N . ASN A 1 101 ? 7.825 -12.405 5.607 1.00 97.38 101 ASN A N 1
ATOM 765 C CA . ASN A 1 101 ? 9.099 -12.635 4.932 1.00 97.38 101 ASN A CA 1
ATOM 766 C C . ASN A 1 101 ? 9.703 -11.326 4.388 1.00 97.38 101 ASN A C 1
ATOM 768 O O . ASN A 1 101 ? 9.010 -10.320 4.243 1.00 97.38 101 ASN A O 1
ATOM 772 N N . GLU A 1 102 ? 10.988 -11.361 4.013 1.00 97.38 102 GLU A N 1
ATOM 773 C CA . GLU A 1 102 ? 11.738 -10.190 3.524 1.00 97.38 102 GLU A CA 1
ATOM 774 C C . GLU A 1 102 ? 11.121 -9.524 2.282 1.00 97.38 102 GLU A C 1
ATOM 776 O O . GLU A 1 102 ? 11.204 -8.303 2.121 1.00 97.38 102 GLU A O 1
ATOM 781 N N . THR A 1 103 ? 10.483 -10.303 1.399 1.00 97.50 103 THR A N 1
ATOM 782 C CA . THR A 1 103 ? 9.824 -9.757 0.202 1.00 97.50 103 THR A CA 1
ATOM 783 C C . THR A 1 103 ? 8.610 -8.929 0.599 1.00 97.50 103 THR A C 1
ATOM 785 O O . THR A 1 103 ? 8.476 -7.794 0.144 1.00 97.50 103 THR A O 1
ATOM 788 N N . LEU A 1 104 ? 7.762 -9.452 1.487 1.00 98.25 104 LEU A N 1
ATOM 789 C CA . LEU A 1 104 ? 6.604 -8.728 2.006 1.00 98.25 104 LEU A CA 1
ATOM 790 C C . LEU A 1 104 ? 7.032 -7.466 2.758 1.00 98.25 104 LEU A C 1
ATOM 792 O O . LEU A 1 104 ? 6.490 -6.400 2.470 1.00 98.25 104 LEU A O 1
ATOM 796 N N . THR A 1 105 ? 8.063 -7.546 3.603 1.00 98.31 105 THR A N 1
ATOM 797 C CA . THR A 1 105 ? 8.631 -6.372 4.284 1.00 98.31 105 THR A CA 1
ATOM 798 C C . THR A 1 105 ? 9.074 -5.307 3.281 1.00 98.31 105 THR A C 1
ATOM 800 O O . THR A 1 105 ? 8.688 -4.148 3.401 1.00 98.31 105 THR A O 1
ATOM 803 N N . THR A 1 106 ? 9.799 -5.698 2.228 1.00 97.94 106 THR A N 1
ATOM 804 C CA . THR A 1 106 ? 10.265 -4.766 1.186 1.00 97.94 106 THR A CA 1
ATOM 805 C C . THR A 1 106 ? 9.111 -4.111 0.423 1.00 97.94 106 THR A C 1
ATOM 807 O O . THR A 1 106 ? 9.186 -2.926 0.095 1.00 97.94 106 THR A O 1
ATOM 810 N N . LEU A 1 107 ? 8.049 -4.868 0.119 1.00 98.19 107 LEU A N 1
ATOM 811 C CA . LEU A 1 107 ? 6.846 -4.334 -0.526 1.00 98.19 107 LEU A CA 1
ATOM 812 C C . LEU A 1 107 ? 6.150 -3.315 0.381 1.00 98.19 107 LEU A C 1
ATOM 814 O O . LEU A 1 107 ? 5.817 -2.220 -0.071 1.00 98.19 107 LEU A O 1
ATOM 818 N N . LYS A 1 108 ? 5.973 -3.675 1.656 1.00 98.38 108 LYS A N 1
ATOM 819 C CA . LYS A 1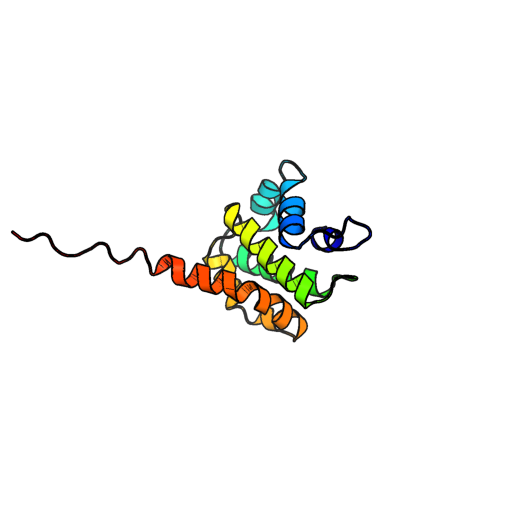 108 ? 5.306 -2.859 2.669 1.00 98.38 108 LYS A CA 1
ATOM 820 C C . LYS A 1 108 ? 6.023 -1.536 2.885 1.00 98.38 108 LYS A C 1
ATOM 822 O O . LYS A 1 108 ? 5.383 -0.497 2.796 1.00 98.38 108 LYS A O 1
ATOM 827 N N . GLU A 1 109 ? 7.344 -1.555 3.056 1.00 98.31 109 GLU A N 1
ATOM 828 C CA . GLU A 1 109 ? 8.164 -0.363 3.325 1.00 98.31 109 GLU A CA 1
ATOM 829 C C . GLU A 1 109 ? 7.947 0.789 2.332 1.00 98.31 109 GLU A C 1
ATOM 831 O O . GLU A 1 109 ? 8.088 1.955 2.691 1.00 98.31 109 GLU A O 1
ATOM 836 N N . LYS A 1 110 ? 7.569 0.500 1.080 1.00 98.31 110 LYS A N 1
ATOM 837 C CA . LYS A 1 110 ? 7.293 1.543 0.078 1.00 98.31 110 LYS A CA 1
ATOM 838 C C . LYS A 1 110 ? 6.012 2.332 0.333 1.00 98.31 110 LYS A C 1
ATOM 840 O O . LYS A 1 110 ? 5.852 3.392 -0.260 1.00 98.31 110 LYS A O 1
ATOM 845 N N . SER A 1 111 ? 5.153 1.854 1.227 1.00 98.25 111 SER A N 1
ATOM 846 C CA . SER A 1 111 ? 3.928 2.534 1.655 1.00 98.25 111 SER A CA 1
ATOM 847 C C . SER A 1 111 ? 4.140 3.419 2.886 1.00 98.25 111 SER A C 1
ATOM 849 O O . SER A 1 111 ? 3.203 4.083 3.305 1.00 98.25 111 SER A O 1
ATOM 851 N N . LYS A 1 112 ? 5.358 3.476 3.450 1.00 98.00 112 LYS A N 1
ATOM 852 C CA . LYS A 1 112 ? 5.643 4.211 4.691 1.00 98.00 112 LYS A CA 1
ATOM 853 C C . LYS A 1 112 ? 5.205 5.679 4.643 1.00 98.00 112 LYS A C 1
ATOM 855 O O . LYS A 1 112 ? 4.536 6.121 5.556 1.00 98.00 112 LYS A O 1
ATOM 860 N N . VAL A 1 113 ? 5.510 6.395 3.559 1.00 97.19 113 VAL A N 1
ATOM 861 C CA . VAL A 1 113 ? 5.132 7.816 3.411 1.00 97.19 113 VAL A CA 1
ATOM 862 C C . VAL A 1 113 ? 3.612 8.008 3.389 1.00 97.19 113 VAL A C 1
ATOM 864 O O . VAL A 1 113 ? 3.120 8.994 3.918 1.00 97.19 113 VAL A O 1
ATOM 867 N N . LEU A 1 114 ? 2.866 7.074 2.784 1.00 96.75 114 LEU A N 1
ATOM 868 C CA . LEU A 1 114 ? 1.399 7.116 2.787 1.00 96.75 114 LEU A CA 1
ATOM 869 C C . LEU A 1 114 ? 0.860 6.911 4.205 1.00 96.75 114 LEU A C 1
ATOM 871 O O . LEU A 1 114 ? -0.032 7.633 4.620 1.00 96.75 114 LEU A O 1
ATOM 875 N N . VAL A 1 115 ? 1.415 5.944 4.934 1.00 97.62 115 VAL A N 1
ATOM 876 C CA . VAL A 1 115 ? 1.015 5.650 6.315 1.00 97.62 115 VAL A CA 1
ATOM 877 C C . VAL A 1 115 ? 1.342 6.812 7.242 1.00 97.62 115 VAL A C 1
ATOM 879 O O . VAL A 1 115 ? 0.474 7.235 7.984 1.00 97.62 115 VAL A O 1
ATOM 882 N N . GLU A 1 116 ? 2.552 7.365 7.153 1.00 96.38 116 GLU A N 1
ATOM 883 C CA . GLU A 1 116 ? 2.936 8.548 7.929 1.00 96.38 116 GLU A CA 1
ATOM 884 C C . GLU A 1 116 ? 2.012 9.730 7.619 1.00 96.38 116 GLU A C 1
ATOM 886 O O . GLU A 1 116 ? 1.667 10.483 8.517 1.00 96.38 116 GLU A O 1
ATOM 891 N N . TRP A 1 117 ? 1.587 9.909 6.365 1.00 95.38 117 TRP A N 1
ATOM 892 C CA . TRP A 1 117 ? 0.623 10.955 6.025 1.00 95.38 117 TRP A CA 1
ATOM 893 C C . TRP A 1 117 ? -0.752 10.716 6.664 1.00 95.38 117 TRP A C 1
ATOM 895 O O . TRP A 1 117 ? -1.303 11.659 7.216 1.00 95.38 117 TRP A O 1
ATOM 905 N N . LEU A 1 118 ? -1.265 9.481 6.624 1.00 94.88 118 LEU A N 1
ATOM 906 C CA . LEU A 1 118 ? -2.535 9.114 7.264 1.00 94.88 118 LEU A CA 1
ATOM 907 C C . LEU A 1 118 ? -2.479 9.348 8.781 1.00 94.88 118 LEU A C 1
ATOM 909 O O . LEU A 1 118 ? -3.292 10.086 9.311 1.00 94.88 118 LEU A O 1
ATOM 913 N N . GLU A 1 119 ? -1.443 8.840 9.457 1.00 93.44 119 GLU A N 1
ATOM 914 C CA . GLU A 1 119 ? -1.297 8.965 10.918 1.00 93.44 119 GLU A CA 1
ATOM 915 C C . GLU A 1 119 ? -1.206 10.423 11.410 1.00 93.44 119 GLU A C 1
ATOM 917 O O . GLU A 1 119 ? -1.556 10.689 12.553 1.00 93.44 119 GLU A O 1
ATOM 922 N N . ASN A 1 120 ? -0.729 11.362 10.582 1.00 88.25 120 ASN A N 1
ATOM 923 C CA . ASN A 1 120 ? -0.650 12.784 10.946 1.00 88.25 120 ASN A CA 1
ATOM 924 C C . ASN A 1 120 ? -1.878 13.597 10.500 1.00 88.25 120 ASN A C 1
ATOM 926 O O . ASN A 1 120 ? -2.018 14.741 10.923 1.00 88.25 120 ASN A O 1
ATOM 930 N N . ALA A 1 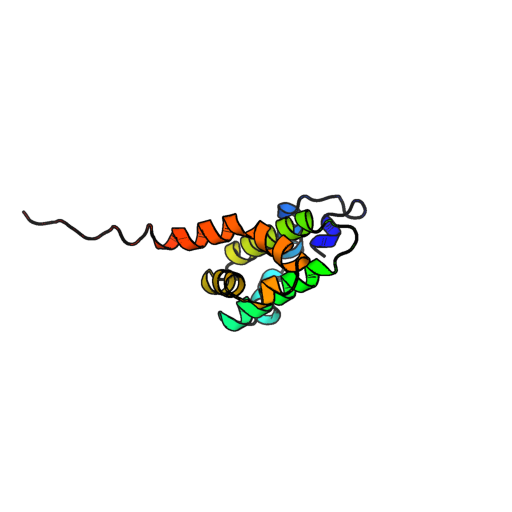121 ? -2.732 13.063 9.622 1.00 77.94 121 ALA A N 1
ATOM 931 C CA . ALA A 1 121 ? -3.882 13.800 9.099 1.00 77.94 121 ALA A CA 1
ATOM 932 C C . ALA A 1 121 ? -4.970 14.020 10.166 1.00 77.94 121 ALA A C 1
ATOM 934 O O . ALA A 1 121 ? -5.668 15.026 10.099 1.00 77.94 121 ALA A O 1
ATOM 935 N N . GLU A 1 122 ? -5.078 13.133 11.163 1.00 57.81 122 GLU A N 1
ATOM 936 C CA . GLU A 1 122 ? -5.998 13.299 12.300 1.00 57.81 122 GLU A CA 1
ATOM 937 C C . GLU A 1 122 ? -5.485 14.280 13.375 1.00 57.81 122 GLU A C 1
ATOM 939 O O . GLU A 1 122 ? -6.291 14.863 14.093 1.00 57.81 122 GLU A O 1
ATOM 944 N N . GLU A 1 123 ? -4.168 14.508 13.497 1.00 54.59 123 GLU A N 1
ATOM 945 C CA . GLU A 1 123 ? -3.605 15.381 14.549 1.00 54.59 123 GLU A CA 1
ATOM 946 C C . GLU A 1 123 ? -3.783 16.893 14.269 1.00 54.59 123 GLU A C 1
ATOM 948 O O . GLU A 1 123 ? -3.599 17.696 15.180 1.00 54.59 123 GLU A O 1
ATOM 953 N N . GLU A 1 124 ? -4.150 17.311 13.047 1.00 48.53 124 GLU A N 1
ATOM 954 C CA . GLU A 1 124 ? -4.307 18.735 12.677 1.00 48.53 124 GLU A CA 1
ATOM 955 C C . GLU A 1 124 ? -5.733 19.306 12.883 1.00 48.53 124 GLU A C 1
ATOM 957 O O . GLU A 1 124 ? -5.905 20.519 12.762 1.00 48.53 124 GLU A O 1
ATOM 962 N N . ASP A 1 125 ? -6.740 18.485 13.214 1.00 46.03 125 ASP A N 1
ATOM 963 C CA . ASP A 1 125 ? -8.157 18.908 13.347 1.00 46.03 125 ASP A CA 1
ATOM 964 C C . ASP A 1 125 ? -8.616 19.137 14.812 1.00 46.03 125 ASP A C 1
ATOM 966 O O . ASP A 1 125 ? -9.762 19.515 15.051 1.00 46.03 125 ASP A O 1
ATOM 970 N N . ASP A 1 126 ? -7.731 18.950 15.802 1.00 43.81 126 ASP A N 1
ATOM 971 C CA . ASP A 1 126 ? -8.051 19.020 17.248 1.00 43.81 126 ASP A CA 1
ATOM 972 C C . ASP A 1 126 ? -7.639 20.362 17.918 1.00 43.81 126 ASP A C 1
ATOM 974 O O . ASP A 1 126 ? -7.685 20.500 19.140 1.00 43.81 126 ASP A O 1
ATOM 978 N N . ASP A 1 127 ? -7.260 21.379 17.128 1.00 48.69 127 ASP A N 1
ATOM 979 C CA . ASP A 1 127 ? -6.786 22.706 17.583 1.00 48.69 127 ASP A CA 1
ATOM 980 C C . ASP A 1 127 ? -7.820 23.845 17.340 1.00 48.69 127 ASP A C 1
ATOM 982 O O . ASP A 1 127 ? -7.471 24.975 16.987 1.00 48.69 127 ASP A O 1
ATOM 986 N N . GLU A 1 128 ? -9.119 23.581 17.541 1.00 53.38 128 GLU A N 1
ATOM 987 C CA . GLU A 1 128 ? -10.198 24.590 17.445 1.00 53.38 128 GLU A CA 1
ATOM 988 C C . GLU A 1 128 ? -11.033 24.780 18.734 1.00 53.38 128 GLU A C 1
ATOM 990 O O . GLU A 1 128 ? -12.208 25.099 18.645 1.00 53.38 128 GLU A O 1
ATOM 995 N N . GLU A 1 129 ? -10.476 24.700 19.951 1.00 55.78 129 GLU A N 1
ATOM 996 C CA . GLU A 1 129 ? -11.170 25.246 21.143 1.00 55.78 129 GLU A CA 1
ATOM 997 C C . GLU A 1 129 ? -10.218 25.843 22.200 1.00 55.78 129 GLU A C 1
ATOM 999 O O . GLU A 1 129 ? -9.723 25.133 23.065 1.00 55.78 129 GLU A O 1
ATOM 1004 N N . GLU A 1 130 ? -10.005 27.168 22.174 1.00 53.75 130 GLU A N 1
ATOM 1005 C CA . GLU A 1 130 ? -10.109 28.050 23.360 1.00 53.75 130 GLU A CA 1
ATOM 1006 C C . GLU A 1 130 ? -9.754 29.513 23.022 1.00 53.75 130 GLU A C 1
ATOM 1008 O O . GLU A 1 130 ? -8.604 29.846 22.735 1.00 53.75 130 GLU A O 1
ATOM 1013 N N . SER A 1 131 ? -10.744 30.408 23.129 1.00 48.31 131 SER A N 1
ATOM 1014 C CA . SER A 1 131 ? -10.711 31.612 23.987 1.00 48.31 131 SER A CA 1
ATOM 1015 C C . SER A 1 131 ? -11.584 32.736 23.408 1.00 48.31 131 SER A C 1
ATOM 1017 O O . SER A 1 131 ? -11.117 33.609 22.676 1.00 48.31 131 SER A O 1
ATOM 1019 N N . ASP A 1 132 ? -12.865 32.708 23.783 1.00 61.91 132 ASP A N 1
ATOM 1020 C CA . ASP A 1 132 ? -13.707 33.900 23.891 1.00 61.91 132 ASP A CA 1
ATOM 1021 C C . ASP A 1 132 ? -14.017 34.097 25.381 1.00 61.91 132 ASP A C 1
ATOM 1023 O O . ASP A 1 132 ? -14.673 33.254 25.984 1.00 61.91 132 ASP A O 1
ATOM 1027 N N . ASP A 1 133 ? -13.488 35.165 25.978 1.00 58.44 133 ASP A N 1
ATOM 1028 C CA . ASP A 1 133 ? -13.967 35.722 27.250 1.00 58.44 133 ASP A CA 1
ATOM 1029 C C . ASP A 1 133 ? -13.527 37.204 27.325 1.00 58.44 133 ASP A C 1
ATOM 1031 O O . ASP A 1 133 ? -12.454 37.543 27.840 1.00 58.44 133 ASP A O 1
ATOM 1035 N N . GLU A 1 134 ? -14.363 38.087 26.757 1.00 49.50 134 GLU A N 1
ATOM 1036 C CA . GLU A 1 134 ? -14.535 39.487 27.200 1.00 49.50 134 GLU A CA 1
ATOM 1037 C C . GLU A 1 134 ? -15.616 39.590 28.289 1.00 49.50 134 GLU A C 1
ATOM 1039 O O . GLU A 1 134 ? -16.725 39.037 28.099 1.00 49.50 134 GLU A O 1
#